Protein AF-A0A813AWL8-F1 (afdb_monomer)

Foldseek 3Di:
DDDPVVVVVVVVVVVVVVVPDDPVVVVVVVPDDDDPPDPVVVVVPDDPVRVCVVVVVVPPPPCDPVVCCVVVDDPVVVVVVVVVVVVVVVCLVVFWDDDPPDPDTDGDDDFDFPDPDDDPCCVVCCPVPPGHTDDD

Solvent-accessible surface area (backbone atoms only — not comparable to full-atom values): 8598 Å² total; per-residue (Å²): 138,80,61,72,64,61,59,51,53,55,54,50,56,56,57,52,49,67,76,74,47,56,71,69,56,52,57,52,53,74,67,54,74,88,74,80,85,69,61,64,75,63,54,73,73,50,53,72,67,60,51,45,56,69,58,66,62,66,78,71,76,79,69,43,72,68,54,48,51,64,68,73,54,50,73,69,54,54,51,53,52,49,53,50,49,50,54,51,52,56,47,45,69,76,51,32,42,69,53,76,100,46,96,48,72,40,70,57,84,83,63,57,59,75,59,91,79,80,49,71,63,32,76,77,35,51,88,84,38,64,79,63,52,54,82,132

Radius of gyration: 33.02 Å; Cα contacts (8 Å, |Δi|>4): 51; chains: 1; bounding box: 68×61×77 Å

Mean predicted aligned error: 20.24 Å

Secondary structure (DSSP, 8-state):
---HHHHHHHHHHHHHHHHHS-HHHHHHHHHSPP--S--HHHHTTS-HHHHHHHHHTTT-----HHHHHHHH--HHHHHHHHHHHHHHHHHHHHHEEE-TTSS-EEEPP-PPBS-S---HHHHH-TTTSPPPB---

pLDDT: mean 71.5, std 11.55, range [42.97, 96.44]

Sequence (136 aa):
MICPFAKAWHQILTKTGETLTSQSTLTMLSSCKDYPLFDVEAMAKMTDVELMEKYGSGDNARLGVMDVFRILLPPRMLWVIGITGYFVFRYYEAHCQRHGASFLYVPRPLHLPKSQAFSLLNAFFPGMFPVDVEDA

Organism: NCBI:txid1628268

Structure (mmCIF, N/CA/C/O backbone):
data_AF-A0A813AWL8-F1
#
_entry.id   AF-A0A813AWL8-F1
#
loop_
_atom_site.group_PDB
_atom_site.id
_atom_site.type_symbol
_atom_site.label_atom_id
_atom_site.label_alt_id
_atom_site.label_comp_id
_atom_site.label_asym_id
_atom_site.label_entity_id
_atom_site.label_seq_id
_atom_site.pdbx_PDB_ins_code
_atom_site.Cartn_x
_atom_site.Cartn_y
_atom_site.Cartn_z
_atom_site.occupancy
_atom_site.B_iso_or_equiv
_atom_site.auth_seq_id
_atom_site.auth_comp_id
_atom_site.auth_asym_id
_atom_site.auth_atom_id
_atom_site.pdbx_PDB_model_num
ATOM 1 N N . MET A 1 1 ? 23.188 -39.265 -44.718 1.00 42.97 1 MET A N 1
ATOM 2 C CA . MET A 1 1 ? 22.387 -40.327 -44.070 1.00 42.97 1 MET A CA 1
ATOM 3 C C . MET A 1 1 ? 22.354 -40.008 -42.576 1.00 42.97 1 MET A C 1
ATOM 5 O O . MET A 1 1 ? 23.300 -40.316 -41.872 1.00 42.97 1 MET A O 1
ATOM 9 N N . ILE A 1 2 ? 21.367 -39.224 -42.132 1.00 50.72 2 ILE A N 1
ATOM 10 C CA . ILE A 1 2 ? 21.297 -38.690 -40.758 1.00 50.72 2 ILE A CA 1
ATOM 11 C C . ILE A 1 2 ? 20.497 -39.688 -39.918 1.00 50.72 2 ILE A C 1
ATOM 13 O O . ILE A 1 2 ? 19.384 -40.049 -40.300 1.00 50.72 2 ILE A O 1
ATOM 17 N N . CYS A 1 3 ? 21.102 -40.174 -38.834 1.00 48.41 3 CYS A N 1
ATOM 18 C CA . CYS A 1 3 ? 20.629 -41.304 -38.040 1.00 48.41 3 CYS A CA 1
ATOM 19 C C . CYS A 1 3 ? 19.151 -41.157 -37.615 1.00 48.41 3 CYS A C 1
ATOM 21 O O . CYS A 1 3 ? 18.787 -40.125 -37.046 1.00 48.41 3 CYS A O 1
ATOM 23 N N . PRO A 1 4 ? 18.305 -42.192 -37.799 1.00 58.53 4 PRO A N 1
ATOM 24 C CA . PRO A 1 4 ? 16.899 -42.180 -37.369 1.00 58.53 4 PRO A CA 1
ATOM 25 C C . PRO A 1 4 ? 16.743 -41.957 -35.855 1.00 58.53 4 PRO A C 1
ATOM 27 O O . PRO A 1 4 ? 15.719 -41.455 -35.398 1.00 58.53 4 PRO A O 1
ATOM 30 N N . PHE A 1 5 ? 17.800 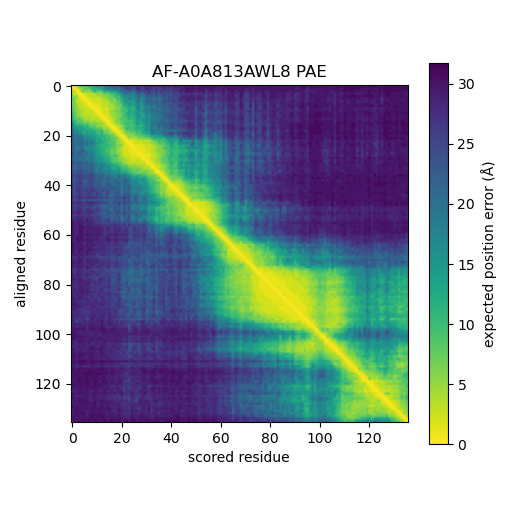-42.239 -35.090 1.00 54.34 5 PHE A N 1
ATOM 31 C CA . PHE A 1 5 ? 17.888 -41.973 -33.660 1.00 54.34 5 PHE A CA 1
ATOM 32 C C . PHE A 1 5 ? 17.794 -40.471 -33.331 1.00 54.34 5 PHE A C 1
ATOM 34 O O . PHE A 1 5 ? 17.054 -40.091 -32.432 1.00 54.34 5 PHE A O 1
ATOM 41 N N . ALA A 1 6 ? 18.440 -39.589 -34.102 1.00 60.03 6 ALA A N 1
ATOM 42 C CA . ALA A 1 6 ? 18.427 -38.146 -33.831 1.00 60.03 6 ALA A CA 1
ATOM 43 C C . ALA A 1 6 ? 17.028 -37.525 -34.002 1.00 60.03 6 ALA A C 1
ATOM 45 O O . ALA A 1 6 ? 16.628 -36.660 -33.226 1.00 60.03 6 ALA A O 1
ATOM 46 N N . LYS A 1 7 ? 16.247 -38.012 -34.977 1.00 62.78 7 LYS A N 1
ATOM 47 C CA . LYS A 1 7 ? 14.856 -37.571 -35.176 1.00 62.78 7 LYS A CA 1
ATOM 48 C C . LYS A 1 7 ? 13.927 -38.061 -34.064 1.00 62.78 7 LYS A C 1
ATOM 50 O O . LYS A 1 7 ? 13.059 -37.306 -33.632 1.00 62.78 7 LYS A O 1
ATOM 55 N N . ALA A 1 8 ? 14.129 -39.288 -33.581 1.00 66.44 8 ALA A N 1
ATOM 56 C CA . ALA A 1 8 ? 13.342 -39.846 -32.483 1.00 66.44 8 ALA A CA 1
ATOM 57 C C . ALA A 1 8 ? 13.582 -39.088 -31.165 1.00 66.44 8 ALA A C 1
ATOM 59 O O . ALA A 1 8 ? 12.628 -38.739 -30.473 1.00 66.44 8 ALA A O 1
ATOM 60 N N . TRP A 1 9 ? 14.836 -38.746 -30.857 1.00 59.59 9 TRP A N 1
ATOM 61 C CA . TRP A 1 9 ? 15.173 -37.957 -29.668 1.00 59.59 9 TRP A CA 1
ATOM 62 C C . TRP A 1 9 ? 14.635 -36.526 -29.725 1.00 59.59 9 TRP A C 1
ATOM 64 O O . TRP A 1 9 ? 14.142 -36.027 -28.716 1.00 59.59 9 TRP A O 1
ATOM 74 N N . HIS A 1 10 ? 14.638 -35.895 -30.902 1.00 62.88 10 HIS A N 1
ATOM 75 C CA . HIS A 1 10 ? 14.056 -34.563 -31.072 1.00 62.88 10 HIS A CA 1
ATOM 76 C C . HIS A 1 10 ? 12.535 -34.558 -30.839 1.00 62.88 10 HIS A C 1
ATOM 78 O O . HIS A 1 10 ? 12.021 -33.629 -30.228 1.00 62.88 10 HIS A O 1
ATOM 84 N N . GLN A 1 11 ? 11.815 -35.603 -31.269 1.00 63.47 11 GLN A N 1
ATOM 85 C CA . GLN A 1 11 ? 10.372 -35.732 -31.018 1.00 63.47 11 GLN A CA 1
ATOM 86 C C . GLN A 1 11 ? 10.036 -36.033 -29.552 1.00 63.47 11 GLN A C 1
ATOM 88 O O . GLN A 1 11 ? 9.015 -35.562 -29.047 1.00 63.47 11 GLN A O 1
ATOM 93 N N . ILE A 1 12 ? 10.875 -36.813 -28.865 1.00 66.44 12 ILE A N 1
ATOM 94 C CA . ILE A 1 12 ? 10.699 -37.117 -27.440 1.00 66.44 12 ILE A CA 1
ATOM 95 C C . ILE A 1 12 ? 10.920 -35.856 -26.599 1.00 66.44 12 ILE A C 1
ATOM 97 O O . ILE A 1 12 ? 10.081 -35.558 -25.754 1.00 66.44 12 ILE A O 1
ATOM 101 N N . LEU A 1 13 ? 11.977 -35.083 -26.877 1.00 59.34 13 LEU A N 1
ATOM 102 C CA . LEU A 1 13 ? 12.282 -33.831 -26.172 1.00 59.34 13 LEU A CA 1
ATOM 103 C C . LEU A 1 13 ? 11.201 -32.758 -26.362 1.00 59.34 13 LEU A C 1
ATOM 105 O O . LEU A 1 13 ? 10.863 -32.059 -25.410 1.00 59.34 13 LEU A O 1
ATOM 109 N N . THR A 1 14 ? 10.609 -32.650 -27.555 1.00 60.97 14 THR A N 1
ATOM 110 C CA . THR A 1 14 ? 9.499 -31.710 -27.780 1.00 60.97 14 THR A CA 1
ATOM 111 C C . THR A 1 14 ? 8.229 -32.128 -27.038 1.00 60.97 14 THR A C 1
ATOM 113 O O . THR A 1 14 ? 7.548 -31.278 -26.477 1.00 60.97 14 THR A O 1
ATOM 116 N N . LYS A 1 15 ? 7.926 -33.434 -26.970 1.00 59.75 15 LYS A N 1
ATOM 117 C CA . LYS A 1 15 ? 6.706 -33.925 -26.307 1.00 59.75 15 LYS A CA 1
ATOM 118 C C . LYS A 1 15 ? 6.777 -33.901 -24.781 1.00 59.75 15 LYS A C 1
ATOM 120 O O . LYS A 1 15 ? 5.752 -33.696 -24.140 1.00 59.75 15 LYS A O 1
ATOM 125 N N . THR A 1 16 ? 7.950 -34.102 -24.182 1.00 57.91 16 THR A N 1
ATOM 126 C CA . THR A 1 16 ? 8.107 -33.993 -22.722 1.00 57.91 16 THR A CA 1
ATOM 127 C C . THR A 1 16 ? 8.072 -32.542 -22.244 1.00 57.91 16 THR A C 1
ATOM 129 O O . THR A 1 16 ? 7.510 -32.282 -21.179 1.00 57.91 16 THR A O 1
ATOM 132 N N . GLY A 1 17 ? 8.580 -31.592 -23.041 1.00 56.03 17 GLY A N 1
ATOM 133 C CA . GLY A 1 17 ? 8.500 -30.156 -22.748 1.00 56.03 17 GLY A CA 1
ATOM 134 C C . GLY A 1 17 ? 7.060 -29.660 -22.589 1.00 56.03 17 GLY A C 1
ATOM 135 O O . GLY A 1 17 ? 6.736 -29.037 -21.582 1.00 56.03 17 GLY A O 1
ATOM 136 N N . GLU A 1 18 ? 6.168 -30.037 -23.508 1.00 55.38 18 GLU A N 1
ATOM 137 C CA . GLU A 1 18 ? 4.748 -29.649 -23.480 1.00 55.38 18 GLU A CA 1
ATOM 138 C C . GLU A 1 18 ? 3.997 -30.140 -22.228 1.00 55.38 18 GLU A C 1
ATOM 140 O O . GLU A 1 18 ? 3.056 -29.489 -21.779 1.00 55.38 18 GLU A O 1
ATOM 145 N N . THR A 1 19 ? 4.417 -31.265 -21.635 1.00 56.84 19 THR A N 1
ATOM 146 C CA . THR A 1 19 ? 3.770 -31.844 -20.441 1.00 56.84 19 THR A CA 1
ATOM 147 C C . THR A 1 19 ? 4.313 -31.333 -19.106 1.00 56.84 19 THR A C 1
ATOM 149 O O . THR A 1 19 ? 3.657 -31.509 -18.082 1.00 56.84 19 THR A O 1
ATOM 152 N N . LEU A 1 20 ? 5.499 -30.716 -19.095 1.00 58.91 20 LEU A N 1
ATOM 153 C CA . LEU A 1 20 ? 6.175 -30.268 -17.869 1.00 58.91 20 LEU A CA 1
ATOM 154 C C . LEU A 1 20 ? 6.053 -28.759 -17.631 1.00 58.91 20 LEU A C 1
ATOM 156 O O . LEU A 1 20 ? 6.201 -28.302 -16.499 1.00 58.91 20 LEU A O 1
ATOM 160 N N . THR A 1 21 ? 5.765 -27.982 -18.672 1.00 65.75 21 THR A N 1
ATOM 161 C CA . THR A 1 21 ? 5.661 -26.522 -18.589 1.00 65.75 21 THR A CA 1
ATOM 162 C C . THR A 1 21 ? 4.202 -26.081 -18.658 1.00 65.75 21 THR A C 1
ATOM 164 O O . THR A 1 21 ? 3.456 -26.522 -19.531 1.00 65.75 21 THR A O 1
ATOM 167 N N . SER A 1 22 ? 3.770 -25.198 -17.755 1.00 72.31 22 SER A N 1
ATOM 168 C CA . SER A 1 22 ? 2.416 -24.638 -17.800 1.00 72.31 22 SER A CA 1
ATOM 169 C C . SER A 1 22 ? 2.186 -23.889 -19.121 1.00 72.31 22 SER A C 1
ATOM 171 O O . SER A 1 22 ? 3.103 -23.263 -19.655 1.00 72.31 22 SER A O 1
ATOM 173 N N . GLN A 1 23 ? 0.957 -23.880 -19.648 1.00 69.00 23 GLN A N 1
ATOM 174 C CA . GLN A 1 23 ? 0.653 -23.159 -20.899 1.00 69.00 23 GLN A CA 1
ATOM 175 C C . GLN A 1 23 ? 1.066 -21.676 -20.870 1.00 69.00 23 GLN A C 1
ATOM 177 O O . GLN A 1 23 ? 1.448 -21.107 -21.895 1.00 69.00 23 GLN A O 1
ATOM 182 N N . SER A 1 24 ? 1.053 -21.060 -19.686 1.00 64.44 24 SER A N 1
ATOM 183 C CA . SER A 1 24 ? 1.582 -19.712 -19.478 1.00 64.44 24 SER A CA 1
ATOM 184 C C . SER A 1 24 ? 3.066 -19.601 -19.845 1.00 64.44 24 SER A C 1
ATOM 186 O O . SER A 1 24 ? 3.445 -18.681 -20.564 1.00 64.44 24 SER A O 1
ATOM 188 N N . THR A 1 25 ? 3.896 -20.561 -19.435 1.00 72.44 25 THR A N 1
ATOM 189 C CA . THR A 1 25 ? 5.328 -20.575 -19.767 1.00 72.44 25 THR A CA 1
ATOM 190 C C . THR A 1 25 ? 5.597 -20.852 -21.245 1.00 72.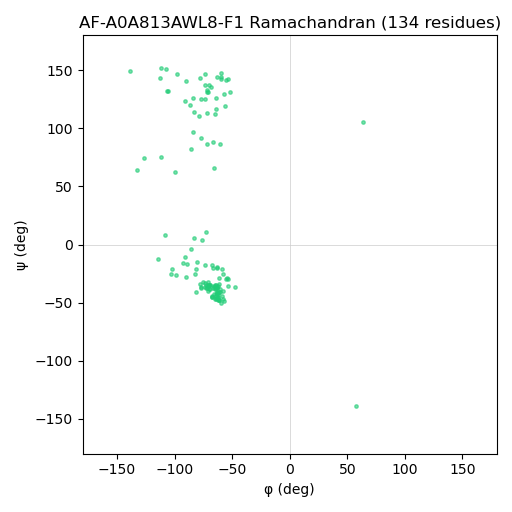44 25 THR A C 1
ATOM 192 O O . THR A 1 25 ? 6.482 -20.218 -21.809 1.00 72.44 25 THR A O 1
ATOM 195 N N . LEU A 1 26 ? 4.789 -21.687 -21.911 1.00 72.62 26 LEU A N 1
ATOM 196 C CA . LEU A 1 26 ? 4.896 -21.905 -23.363 1.00 72.62 26 LEU A CA 1
ATOM 197 C C . LEU A 1 26 ? 4.585 -20.638 -24.166 1.00 72.62 26 LEU A C 1
ATOM 199 O O . LEU A 1 26 ? 5.270 -20.347 -25.140 1.00 72.62 26 LEU A O 1
ATOM 203 N N . THR A 1 27 ? 3.600 -19.854 -23.724 1.00 76.00 27 THR A N 1
ATOM 204 C CA . THR A 1 27 ? 3.229 -18.585 -24.374 1.00 76.00 27 THR A CA 1
ATOM 205 C C . THR A 1 27 ? 4.320 -17.522 -24.199 1.00 76.00 27 THR A C 1
ATOM 207 O O . THR A 1 27 ? 4.577 -16.715 -25.095 1.00 76.00 27 THR A O 1
ATOM 210 N N . MET A 1 28 ? 4.996 -17.528 -23.045 1.00 74.81 28 MET A N 1
ATOM 211 C CA . MET A 1 28 ? 6.164 -16.675 -22.815 1.00 74.81 28 MET A CA 1
ATOM 212 C C . MET A 1 28 ? 7.339 -17.114 -23.695 1.00 74.81 28 MET A C 1
ATOM 214 O O . MET A 1 28 ? 7.924 -16.270 -24.365 1.00 74.81 28 MET A O 1
ATOM 218 N N . LEU A 1 29 ? 7.618 -18.421 -23.777 1.00 76.88 29 LEU A N 1
ATOM 219 C CA . LEU A 1 29 ? 8.683 -18.972 -24.619 1.00 76.88 29 LEU A CA 1
ATOM 220 C C . LEU A 1 29 ? 8.456 -18.723 -26.113 1.00 76.88 29 LEU A C 1
ATOM 222 O O . LEU A 1 29 ? 9.392 -18.339 -26.803 1.00 76.88 29 LEU A O 1
ATOM 226 N N . SER A 1 30 ? 7.229 -18.875 -26.617 1.00 76.31 30 SER A N 1
ATOM 227 C CA . SER A 1 30 ? 6.921 -18.602 -28.029 1.00 76.31 30 SER A CA 1
ATOM 228 C C . SER A 1 30 ? 7.062 -17.125 -28.398 1.00 76.31 30 SER A C 1
ATOM 230 O O . SER A 1 30 ? 7.159 -16.784 -29.572 1.00 76.31 30 SER A O 1
ATOM 232 N N . SER A 1 31 ? 7.029 -16.243 -27.399 1.00 78.31 31 SER A N 1
ATOM 233 C CA . SER A 1 31 ? 7.205 -14.801 -27.575 1.00 78.31 31 SER A CA 1
ATOM 234 C C . SER A 1 31 ? 8.670 -14.370 -27.445 1.00 78.31 31 SER A C 1
ATOM 236 O O . SER A 1 31 ? 9.004 -13.226 -27.765 1.00 78.31 31 SER A O 1
ATOM 238 N N . CYS A 1 32 ? 9.557 -15.259 -26.989 1.00 78.44 32 CYS A N 1
ATOM 239 C CA . CYS A 1 32 ? 10.987 -14.999 -26.925 1.00 78.44 32 CYS A CA 1
ATOM 240 C C . CYS A 1 32 ? 11.597 -15.131 -28.325 1.00 78.44 32 CYS A 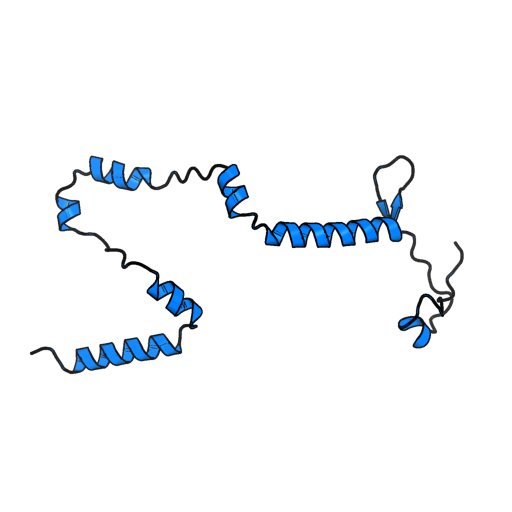C 1
ATOM 242 O O . CYS A 1 32 ? 11.454 -16.152 -28.990 1.00 78.44 32 CYS A O 1
ATOM 244 N N . LYS A 1 33 ? 12.298 -14.086 -28.776 1.00 68.75 33 LYS A N 1
ATOM 245 C CA . LYS A 1 33 ? 13.155 -14.179 -29.962 1.00 68.75 33 LYS A CA 1
ATOM 246 C C . LYS A 1 33 ? 14.403 -14.972 -29.595 1.00 68.75 33 LYS A C 1
ATOM 248 O O . LYS A 1 33 ? 14.984 -14.711 -28.541 1.00 68.75 33 LYS A O 1
ATOM 253 N N . ASP A 1 34 ? 14.822 -15.880 -30.471 1.00 65.44 34 ASP A N 1
ATOM 254 C CA . ASP A 1 34 ? 16.092 -16.582 -30.310 1.00 65.44 34 ASP A CA 1
ATOM 255 C C . ASP A 1 34 ? 17.225 -15.561 -30.198 1.00 65.44 34 ASP A C 1
ATOM 257 O O . ASP A 1 34 ? 17.435 -14.730 -31.087 1.00 65.44 34 ASP A O 1
ATOM 261 N N . TYR A 1 35 ? 17.920 -15.589 -29.063 1.00 59.41 35 TYR A N 1
ATOM 262 C CA . TYR A 1 35 ? 19.074 -14.737 -28.828 1.00 59.41 35 TYR A CA 1
ATOM 263 C C . TYR A 1 35 ? 20.281 -15.421 -29.473 1.00 59.41 35 TYR A C 1
ATOM 265 O O . TYR A 1 35 ? 20.659 -16.505 -29.018 1.00 59.41 35 TYR A O 1
ATOM 273 N N . PRO A 1 36 ? 20.894 -14.859 -30.530 1.00 63.28 36 PRO A N 1
ATOM 274 C CA . PRO A 1 36 ? 22.099 -15.452 -31.080 1.00 63.28 36 PRO A CA 1
ATOM 275 C C . PRO A 1 36 ? 23.202 -15.352 -30.021 1.00 63.28 36 PRO A C 1
ATOM 277 O O . PRO A 1 36 ? 23.658 -14.259 -29.677 1.00 63.28 36 PRO A O 1
ATOM 280 N N . LEU A 1 37 ? 23.622 -16.499 -29.480 1.00 62.94 37 LEU A N 1
ATOM 281 C CA . LEU A 1 37 ? 24.821 -16.587 -28.655 1.00 62.94 37 LEU A CA 1
ATOM 282 C C . LEU A 1 37 ? 26.035 -16.428 -29.575 1.00 62.94 37 LEU A C 1
ATOM 284 O O . LEU A 1 37 ? 26.592 -17.408 -30.048 1.00 62.94 37 LEU A O 1
ATOM 288 N N . PHE A 1 38 ? 26.409 -15.171 -29.808 1.00 57.72 38 PHE A N 1
ATOM 289 C CA . PHE A 1 38 ? 27.639 -14.725 -30.462 1.00 57.72 38 PHE A CA 1
ATOM 290 C C . PHE A 1 38 ? 27.791 -15.142 -31.933 1.00 57.72 38 PHE A C 1
ATOM 292 O O . PHE A 1 38 ? 28.165 -16.262 -32.265 1.00 57.72 38 PHE A O 1
ATOM 299 N N . ASP A 1 39 ? 27.597 -14.177 -32.831 1.00 58.72 39 ASP A N 1
ATOM 300 C CA . ASP A 1 39 ? 28.076 -14.296 -34.206 1.00 58.72 39 ASP A CA 1
ATOM 301 C C . ASP A 1 39 ? 29.591 -14.033 -34.219 1.00 58.72 39 ASP A C 1
ATOM 303 O O . ASP A 1 39 ? 30.055 -12.888 -34.251 1.00 58.72 39 ASP A O 1
ATOM 307 N N . VAL A 1 40 ? 30.364 -15.114 -34.090 1.00 64.19 40 VAL A N 1
ATOM 308 C CA . VAL A 1 40 ? 31.837 -15.102 -34.032 1.00 64.19 40 VAL A CA 1
ATOM 309 C C . VAL A 1 40 ? 32.447 -14.407 -35.251 1.00 64.19 40 VAL A C 1
ATOM 311 O O . VAL A 1 40 ? 33.502 -13.785 -35.140 1.00 64.19 40 VAL A O 1
ATOM 314 N N . GLU A 1 41 ? 31.771 -14.458 -36.400 1.00 62.53 41 GLU A N 1
ATOM 315 C CA . GLU A 1 41 ? 32.238 -13.860 -37.650 1.00 62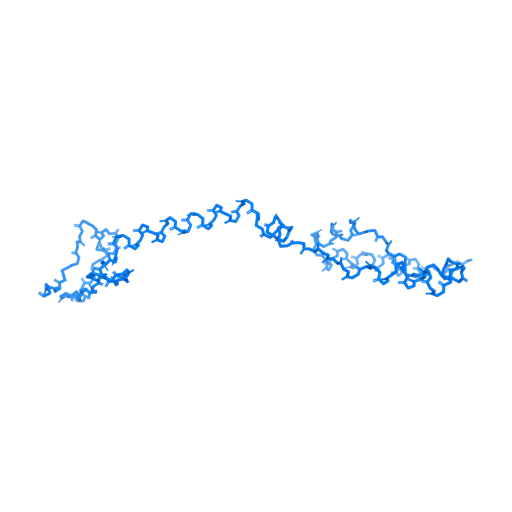.53 41 GLU A CA 1
ATOM 316 C C . GLU A 1 41 ? 32.031 -12.337 -37.676 1.00 62.53 41 GLU A C 1
ATOM 318 O O . GLU A 1 41 ? 32.858 -11.595 -38.213 1.00 62.53 41 GLU A O 1
ATOM 323 N N . ALA A 1 42 ? 30.956 -11.858 -37.045 1.00 60.31 42 ALA A N 1
ATOM 324 C CA . ALA A 1 42 ? 30.687 -10.435 -36.865 1.00 60.31 42 ALA A CA 1
ATOM 325 C C . ALA A 1 42 ? 31.540 -9.819 -35.742 1.00 60.31 42 ALA A C 1
ATOM 327 O O . ALA A 1 42 ? 32.001 -8.687 -35.883 1.00 60.31 42 ALA A O 1
ATOM 328 N N . MET A 1 43 ? 31.790 -10.560 -34.655 1.00 57.38 43 MET A N 1
ATOM 329 C CA . MET A 1 43 ? 32.652 -10.104 -33.557 1.00 57.38 43 MET A CA 1
ATOM 330 C C . MET A 1 43 ? 34.131 -10.045 -33.948 1.00 57.38 43 MET A C 1
ATOM 332 O O . MET A 1 43 ? 34.810 -9.113 -33.541 1.00 57.38 43 MET A O 1
ATOM 336 N N . ALA A 1 44 ? 34.620 -10.961 -34.791 1.00 64.62 44 ALA A N 1
ATOM 337 C CA . ALA A 1 44 ? 36.010 -10.943 -35.261 1.00 64.62 44 ALA A CA 1
ATOM 338 C C . ALA A 1 44 ? 36.348 -9.749 -36.178 1.00 64.62 44 ALA A C 1
ATOM 340 O O . ALA A 1 44 ? 37.521 -9.448 -36.389 1.00 64.62 44 ALA A O 1
ATOM 341 N N . LYS A 1 45 ? 35.335 -9.081 -36.747 1.00 69.69 45 LYS A N 1
ATOM 342 C CA . LYS A 1 45 ? 35.505 -7.899 -37.610 1.00 69.69 45 LYS A CA 1
ATOM 343 C C . LYS A 1 45 ? 35.418 -6.573 -36.856 1.00 69.69 45 LYS A C 1
ATOM 345 O O . LYS A 1 45 ? 35.808 -5.553 -37.419 1.00 69.69 45 LYS A O 1
ATOM 350 N N . MET A 1 46 ? 34.899 -6.571 -35.630 1.00 65.12 46 MET A N 1
ATOM 351 C CA . MET A 1 46 ? 34.782 -5.364 -34.812 1.00 65.12 46 MET A CA 1
ATOM 352 C C . MET A 1 46 ? 36.044 -5.189 -33.973 1.00 65.12 46 MET A C 1
ATOM 354 O O . MET A 1 46 ? 36.613 -6.156 -33.474 1.00 65.12 46 MET A O 1
ATOM 358 N N . THR A 1 47 ? 36.496 -3.949 -33.826 1.00 73.56 47 THR A N 1
ATOM 359 C CA . THR A 1 47 ? 37.625 -3.648 -32.937 1.00 73.56 47 THR A CA 1
ATOM 360 C C . THR A 1 47 ? 37.178 -3.734 -31.476 1.00 73.56 47 THR A C 1
ATOM 362 O O . THR A 1 47 ? 36.039 -3.392 -31.159 1.00 73.56 47 THR A O 1
ATOM 365 N N . ASP A 1 48 ? 38.064 -4.153 -30.567 1.00 68.62 48 ASP A N 1
ATOM 366 C CA . ASP A 1 48 ? 37.743 -4.303 -29.133 1.00 68.62 48 ASP A CA 1
ATOM 367 C C . ASP A 1 48 ? 37.168 -3.018 -28.504 1.00 68.62 48 ASP A C 1
ATOM 369 O O . ASP A 1 48 ? 36.349 -3.074 -27.586 1.00 68.62 48 ASP A O 1
ATOM 373 N N . VAL A 1 49 ? 37.549 -1.853 -29.042 1.00 74.94 49 VAL A N 1
ATOM 374 C CA . VAL A 1 49 ? 37.029 -0.535 -28.644 1.00 74.94 49 VAL A CA 1
ATOM 375 C C . VAL A 1 49 ? 35.555 -0.374 -29.034 1.00 74.94 49 VAL A C 1
ATOM 377 O O . VAL A 1 49 ? 34.742 0.055 -28.220 1.00 74.94 49 VAL A O 1
ATOM 380 N N . GLU A 1 50 ? 35.190 -0.774 -30.250 1.00 69.50 50 GLU A N 1
ATOM 381 C CA . GLU A 1 50 ? 33.819 -0.716 -30.773 1.00 69.50 50 GLU A CA 1
ATOM 382 C C . GLU A 1 50 ? 32.910 -1.752 -30.088 1.00 69.50 50 GLU A C 1
ATOM 384 O O . GLU A 1 50 ? 31.728 -1.505 -29.835 1.00 69.50 50 GLU A O 1
ATOM 389 N N . LEU A 1 51 ? 33.480 -2.898 -29.700 1.00 69.00 51 LEU A N 1
ATOM 390 C CA . LEU A 1 51 ? 32.812 -3.903 -28.877 1.00 69.00 51 LEU A CA 1
ATOM 391 C C . LEU A 1 51 ? 32.505 -3.354 -27.474 1.00 69.00 51 LEU A C 1
ATOM 393 O O . LEU A 1 51 ? 31.378 -3.481 -26.987 1.00 69.00 51 LEU A O 1
ATOM 397 N N . MET A 1 52 ? 33.486 -2.704 -26.839 1.00 66.69 52 MET A N 1
ATOM 398 C CA . MET A 1 52 ? 33.300 -2.047 -25.546 1.00 66.69 52 MET A CA 1
ATOM 399 C C . MET A 1 52 ? 32.281 -0.909 -25.609 1.00 66.69 52 MET A C 1
ATOM 401 O O . MET A 1 52 ? 31.518 -0.747 -24.666 1.00 66.69 52 MET A O 1
ATOM 405 N N . GLU A 1 53 ? 32.198 -0.150 -26.698 1.00 70.38 53 GLU A N 1
ATOM 406 C CA . GLU A 1 53 ? 31.205 0.922 -26.836 1.00 70.38 53 GLU A CA 1
ATOM 407 C C . GLU A 1 53 ? 29.780 0.368 -27.015 1.00 70.38 53 GLU A C 1
ATOM 409 O O . GLU A 1 53 ? 28.828 0.852 -26.392 1.00 70.38 53 GLU A O 1
ATOM 414 N N . LYS A 1 54 ? 29.633 -0.710 -27.795 1.00 67.38 54 LYS A N 1
ATOM 415 C CA . LYS A 1 54 ? 28.342 -1.347 -28.088 1.00 67.38 54 LYS A CA 1
ATOM 416 C C . LYS A 1 54 ? 27.744 -2.088 -26.889 1.00 67.38 54 LYS A C 1
ATOM 418 O O . LYS A 1 54 ? 26.526 -2.071 -26.722 1.00 67.38 54 LYS A O 1
ATOM 423 N N . TYR A 1 55 ? 28.577 -2.720 -26.060 1.00 63.72 55 TYR A N 1
ATOM 424 C CA . TYR A 1 55 ? 28.130 -3.474 -24.878 1.00 63.72 55 TYR A CA 1
ATOM 425 C C . TYR A 1 55 ? 28.347 -2.733 -23.551 1.00 63.72 55 TYR A C 1
ATOM 427 O O . TYR A 1 55 ? 27.595 -2.954 -22.607 1.00 63.72 55 TYR A O 1
ATOM 435 N N . GLY A 1 56 ? 29.301 -1.806 -23.470 1.00 60.41 56 GLY A N 1
ATOM 436 C CA . GLY A 1 56 ? 29.536 -0.967 -22.287 1.00 60.41 56 GLY A CA 1
ATOM 437 C C . GLY A 1 56 ? 28.482 0.124 -22.089 1.00 60.41 56 GLY A C 1
ATOM 438 O O . GLY A 1 56 ? 28.309 0.624 -20.981 1.00 60.41 56 GLY A O 1
ATOM 439 N N . SER A 1 57 ? 27.714 0.447 -23.134 1.00 55.19 57 SER A N 1
ATOM 440 C CA . SER A 1 57 ? 26.591 1.391 -23.055 1.00 55.19 57 SER A CA 1
ATOM 441 C C . SER A 1 57 ? 25.271 0.746 -22.601 1.00 55.19 57 SER A C 1
ATOM 443 O O . SER A 1 57 ? 24.279 1.453 -22.425 1.00 55.19 57 SER A O 1
ATOM 445 N N . GLY A 1 58 ? 25.242 -0.580 -22.409 1.00 53.12 58 GLY A N 1
ATOM 446 C CA . GLY A 1 58 ? 24.026 -1.355 -22.132 1.00 53.12 58 GLY A CA 1
ATOM 447 C C . GLY A 1 58 ? 23.529 -1.334 -20.683 1.00 53.12 58 GLY A C 1
ATOM 448 O O . GLY A 1 58 ? 22.374 -1.675 -20.453 1.00 53.12 58 GLY A O 1
ATOM 449 N N . ASP A 1 59 ? 24.350 -0.893 -19.725 1.00 50.72 59 ASP A N 1
ATOM 450 C CA . ASP A 1 59 ? 24.039 -1.008 -18.287 1.00 50.72 59 ASP A CA 1
ATOM 451 C C . ASP A 1 59 ? 23.682 0.314 -17.596 1.00 50.72 59 ASP A C 1
ATOM 453 O O . ASP A 1 59 ? 23.467 0.370 -16.387 1.00 50.72 59 ASP A O 1
ATOM 457 N N . ASN A 1 60 ? 23.519 1.389 -18.364 1.00 52.28 60 ASN A N 1
ATOM 458 C CA . ASN A 1 60 ? 22.919 2.619 -17.859 1.00 52.28 60 ASN A CA 1
ATOM 459 C C . ASN A 1 60 ? 21.458 2.684 -18.288 1.00 52.28 60 ASN A C 1
ATOM 461 O O . ASN A 1 60 ? 21.043 3.605 -18.997 1.00 52.28 60 ASN A O 1
ATOM 465 N N . ALA A 1 61 ? 20.659 1.721 -17.823 1.00 54.56 61 ALA A N 1
ATOM 466 C CA . ALA A 1 61 ? 19.224 1.917 -17.716 1.00 54.56 61 ALA A CA 1
ATOM 467 C C . ALA A 1 61 ? 19.008 3.093 -16.756 1.00 54.56 61 ALA A C 1
ATOM 469 O O . ALA A 1 61 ? 18.853 2.932 -15.547 1.00 54.56 61 ALA A O 1
ATOM 470 N N . ARG A 1 62 ? 19.039 4.313 -17.303 1.00 56.44 62 ARG A N 1
ATOM 471 C CA . ARG A 1 62 ? 18.546 5.535 -16.677 1.00 56.44 62 ARG A CA 1
ATOM 472 C C . ARG A 1 62 ? 17.033 5.394 -16.545 1.00 56.44 62 ARG A C 1
ATOM 474 O O . ARG A 1 62 ? 16.273 6.101 -17.197 1.00 56.44 62 ARG A O 1
ATOM 481 N N . LEU A 1 63 ? 16.599 4.450 -15.717 1.00 57.12 63 LEU A N 1
ATOM 482 C CA . LEU A 1 63 ? 15.248 4.375 -15.208 1.00 57.12 63 LEU A CA 1
ATOM 483 C C . LEU A 1 63 ? 15.095 5.602 -14.322 1.00 57.12 63 LEU A C 1
ATOM 485 O O . LEU A 1 63 ? 15.424 5.599 -13.136 1.00 57.12 63 LEU A O 1
ATOM 489 N N . GLY A 1 64 ? 14.685 6.707 -14.941 1.00 65.62 64 GLY A N 1
ATOM 490 C CA . GLY A 1 64 ? 14.307 7.896 -14.209 1.00 65.62 64 GLY A CA 1
ATOM 491 C C . GLY A 1 64 ? 13.253 7.501 -13.183 1.00 65.62 64 GLY A C 1
ATOM 492 O O . GLY A 1 64 ? 12.384 6.677 -13.463 1.00 65.62 64 GLY A O 1
ATOM 493 N N . VAL A 1 65 ? 13.305 8.096 -11.995 1.00 68.81 65 VAL A N 1
ATOM 494 C CA . VAL A 1 65 ? 12.312 7.864 -10.932 1.00 68.81 65 VAL A CA 1
ATOM 495 C C . VAL A 1 65 ? 10.877 7.961 -11.466 1.00 68.81 65 VAL A C 1
ATOM 497 O O . VAL A 1 65 ? 10.030 7.157 -11.099 1.00 68.81 65 VAL A O 1
ATOM 500 N N . MET A 1 66 ? 10.617 8.869 -12.414 1.00 65.44 66 MET A N 1
ATOM 501 C CA . MET A 1 66 ? 9.325 8.985 -13.105 1.00 65.44 66 MET A CA 1
ATOM 502 C C . MET A 1 66 ? 8.933 7.756 -13.940 1.00 65.44 66 MET A C 1
ATOM 504 O O . MET A 1 66 ? 7.754 7.412 -13.975 1.00 65.44 66 MET A O 1
ATOM 508 N N . ASP A 1 67 ? 9.886 7.090 -14.590 1.00 68.75 67 ASP A N 1
ATOM 509 C CA . ASP A 1 67 ? 9.636 5.879 -15.380 1.00 68.75 67 ASP A CA 1
ATOM 510 C C . ASP A 1 67 ? 9.368 4.683 -14.463 1.00 68.75 67 ASP A C 1
ATOM 512 O O . ASP A 1 67 ? 8.454 3.895 -14.705 1.00 68.75 67 ASP A O 1
ATOM 516 N N . VAL A 1 68 ? 10.073 4.625 -13.327 1.00 71.62 68 VAL A N 1
ATOM 517 C CA . VAL A 1 68 ? 9.790 3.662 -12.257 1.00 71.62 68 VAL A CA 1
ATOM 518 C C . VAL A 1 68 ? 8.384 3.877 -11.707 1.00 71.62 68 VAL A C 1
ATOM 520 O O . VAL A 1 68 ? 7.630 2.919 -11.635 1.00 71.62 68 VAL A O 1
ATOM 523 N N . PHE A 1 69 ? 7.963 5.104 -11.390 1.00 70.25 69 PHE A N 1
ATOM 524 C CA . PHE A 1 69 ? 6.597 5.353 -10.909 1.00 70.25 69 PHE A CA 1
ATOM 525 C C . PHE A 1 69 ? 5.521 5.033 -11.954 1.00 70.25 69 PHE A C 1
ATOM 527 O O . PHE A 1 69 ? 4.451 4.542 -11.597 1.00 70.25 69 PHE A O 1
ATOM 534 N N . ARG A 1 70 ? 5.791 5.264 -13.242 1.00 71.50 70 ARG A N 1
ATOM 535 C CA . ARG A 1 70 ? 4.843 4.973 -14.325 1.00 71.50 70 ARG A CA 1
ATOM 536 C C . ARG A 1 70 ? 4.701 3.473 -14.601 1.00 71.50 70 ARG A C 1
ATOM 538 O O . ARG A 1 70 ? 3.604 3.024 -14.922 1.00 71.50 70 ARG A O 1
ATOM 545 N N . ILE A 1 71 ? 5.786 2.712 -14.464 1.00 72.00 71 ILE A N 1
ATOM 546 C CA . ILE A 1 71 ? 5.805 1.252 -14.639 1.00 72.00 71 ILE A CA 1
ATOM 547 C C . ILE A 1 71 ? 5.316 0.532 -13.375 1.00 72.00 71 ILE A C 1
ATOM 549 O O . ILE A 1 71 ? 4.566 -0.439 -13.468 1.00 72.00 71 ILE A O 1
ATOM 553 N N . LEU A 1 72 ? 5.715 1.006 -12.193 1.00 73.56 72 LEU A N 1
ATOM 554 C CA . LEU A 1 72 ? 5.470 0.344 -10.910 1.00 73.56 72 LEU A CA 1
ATOM 555 C C . LEU A 1 72 ? 4.068 0.600 -10.355 1.00 73.56 72 LEU A C 1
ATOM 557 O O . LEU A 1 72 ? 3.595 -0.191 -9.541 1.00 73.56 72 LEU A O 1
ATOM 561 N N . LEU A 1 73 ? 3.381 1.663 -10.790 1.00 79.12 73 LEU A N 1
ATOM 562 C CA . LEU A 1 73 ? 2.063 2.022 -10.267 1.00 79.12 73 LEU A CA 1
ATOM 563 C C . LEU A 1 73 ? 0.935 1.838 -11.305 1.00 79.12 73 LEU A C 1
ATOM 565 O O . LEU A 1 73 ? 0.398 2.814 -11.837 1.00 79.12 73 LEU A O 1
ATOM 569 N N . PRO A 1 74 ? 0.513 0.588 -11.593 1.00 83.75 74 PRO A N 1
ATOM 570 C CA . PRO A 1 74 ? -0.672 0.333 -12.395 1.00 83.75 74 PRO A CA 1
ATOM 571 C C . PRO A 1 74 ? -1.905 1.040 -11.812 1.00 83.75 74 PRO A C 1
ATOM 573 O O . PRO A 1 74 ? -2.127 0.990 -10.598 1.00 83.7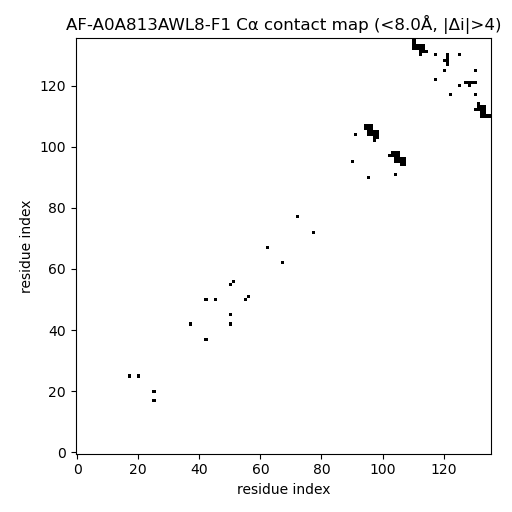5 74 PRO A O 1
ATOM 576 N N . PRO A 1 75 ? -2.797 1.594 -12.653 1.00 81.31 75 PRO A N 1
ATOM 577 C CA . PRO A 1 75 ? -4.004 2.283 -12.189 1.00 81.31 75 PRO A CA 1
ATOM 578 C C . PRO A 1 75 ? -4.915 1.386 -11.336 1.00 81.31 75 PRO A C 1
ATOM 580 O O . PRO A 1 75 ? -5.634 1.870 -10.469 1.00 81.31 75 PRO A O 1
ATOM 583 N N . ARG A 1 76 ? -4.851 0.061 -11.523 1.00 86.12 76 ARG A N 1
ATOM 584 C CA . ARG A 1 76 ? -5.576 -0.917 -10.695 1.00 86.12 76 ARG A CA 1
ATOM 585 C C . ARG A 1 76 ? -5.096 -0.932 -9.241 1.00 86.12 76 ARG A C 1
ATOM 587 O O . ARG A 1 76 ? -5.907 -1.122 -8.343 1.00 86.12 76 ARG A O 1
ATOM 594 N N . MET A 1 77 ? -3.804 -0.711 -9.001 1.00 86.62 77 MET A N 1
ATOM 595 C CA . MET A 1 77 ? -3.243 -0.717 -7.650 1.00 86.62 77 MET A CA 1
ATOM 596 C C . MET A 1 77 ? -3.680 0.517 -6.856 1.00 86.62 77 MET A C 1
ATOM 598 O O . MET A 1 77 ? -4.019 0.400 -5.682 1.00 86.62 77 MET A O 1
ATOM 602 N N . LEU A 1 78 ? -3.771 1.674 -7.520 1.00 87.88 78 LEU A N 1
ATOM 603 C CA . LEU A 1 78 ? -4.315 2.900 -6.929 1.00 87.88 78 LEU A CA 1
ATOM 604 C C . LEU A 1 78 ? -5.750 2.718 -6.434 1.00 87.88 78 LEU A C 1
ATOM 606 O O . LEU A 1 78 ? -6.078 3.186 -5.348 1.00 87.88 78 LEU A O 1
ATOM 610 N N . TRP A 1 79 ? -6.585 2.000 -7.187 1.00 93.00 79 TRP A N 1
ATOM 611 C CA . TRP A 1 79 ? -7.946 1.683 -6.754 1.00 93.00 79 TRP A CA 1
ATOM 612 C C . TRP A 1 79 ? -7.968 0.841 -5.483 1.00 93.00 79 TRP A C 1
ATOM 614 O O . TRP A 1 79 ? -8.703 1.163 -4.556 1.00 93.00 79 TRP A O 1
ATOM 624 N N . VAL A 1 80 ? -7.140 -0.202 -5.403 1.00 93.19 80 VAL A N 1
ATOM 625 C CA . VAL A 1 80 ? -7.067 -1.056 -4.208 1.00 93.19 80 VAL A CA 1
ATOM 626 C C . VAL A 1 80 ? -6.566 -0.265 -3.001 1.00 93.19 80 VAL A C 1
ATOM 628 O O . VAL A 1 80 ? -7.158 -0.354 -1.927 1.00 93.19 80 VAL A O 1
ATOM 631 N N . ILE A 1 81 ? -5.523 0.549 -3.178 1.00 93.69 81 ILE A N 1
ATOM 632 C CA . ILE A 1 81 ? -4.987 1.416 -2.120 1.00 93.69 81 ILE A CA 1
ATOM 633 C C . ILE A 1 81 ? -6.044 2.431 -1.678 1.00 93.69 81 ILE A C 1
ATOM 635 O O . ILE A 1 81 ? -6.238 2.619 -0.482 1.00 93.69 81 ILE A O 1
ATOM 639 N N . GLY A 1 82 ? -6.770 3.038 -2.618 1.00 95.31 82 GLY A N 1
ATOM 640 C CA . GLY A 1 82 ? -7.837 3.993 -2.328 1.00 95.31 82 GLY A CA 1
ATOM 641 C C . GLY A 1 82 ? -9.004 3.360 -1.572 1.00 95.31 82 GLY A C 1
ATOM 642 O O . GLY A 1 82 ? -9.437 3.897 -0.557 1.00 95.31 82 GLY A O 1
ATOM 643 N N . ILE A 1 83 ? -9.472 2.189 -2.010 1.00 96.25 83 ILE A N 1
ATOM 644 C CA . ILE A 1 83 ? -10.543 1.441 -1.337 1.00 96.25 83 ILE A CA 1
ATOM 645 C C . ILE A 1 83 ? -10.101 1.046 0.075 1.00 96.25 83 ILE A C 1
ATOM 647 O O . ILE A 1 83 ? -10.822 1.287 1.041 1.00 96.25 83 ILE A O 1
ATOM 651 N N . THR A 1 84 ? -8.897 0.493 0.210 1.00 95.94 84 THR A N 1
ATOM 652 C CA . THR A 1 84 ? -8.349 0.088 1.512 1.00 95.94 84 THR A CA 1
ATOM 653 C C . THR A 1 84 ? -8.192 1.298 2.429 1.00 95.94 84 THR A C 1
ATOM 655 O O . THR A 1 84 ? -8.631 1.263 3.574 1.00 95.94 84 THR A O 1
ATOM 658 N N . GLY A 1 85 ? -7.647 2.401 1.912 1.00 95.50 85 GLY A N 1
ATOM 659 C CA . GLY A 1 85 ? -7.505 3.660 2.636 1.00 95.50 85 GLY A CA 1
ATOM 660 C C . GLY A 1 85 ? -8.846 4.236 3.087 1.00 95.50 85 GLY A C 1
ATOM 661 O O . GLY A 1 85 ? -8.957 4.678 4.226 1.00 95.50 85 GLY A O 1
ATOM 662 N N . TYR A 1 86 ? -9.884 4.165 2.250 1.00 96.44 86 TYR A N 1
ATOM 663 C CA . TYR A 1 86 ? -11.240 4.584 2.610 1.00 96.44 86 TYR A CA 1
ATOM 664 C C . TYR A 1 86 ? -11.806 3.761 3.774 1.00 96.44 86 TYR A C 1
ATOM 666 O O . TYR A 1 86 ? -12.306 4.332 4.745 1.00 96.44 86 TYR A O 1
ATOM 674 N N . PHE A 1 87 ? -11.694 2.431 3.719 1.00 95.38 87 PHE A N 1
ATOM 675 C CA . PHE A 1 87 ? -12.159 1.565 4.807 1.00 95.38 87 PHE A CA 1
ATOM 676 C C . PHE A 1 87 ? -11.389 1.801 6.102 1.00 95.38 87 PHE A C 1
ATOM 678 O O . PHE A 1 87 ? -12.003 1.902 7.163 1.00 95.38 87 PHE A O 1
ATOM 685 N N . VAL A 1 88 ? -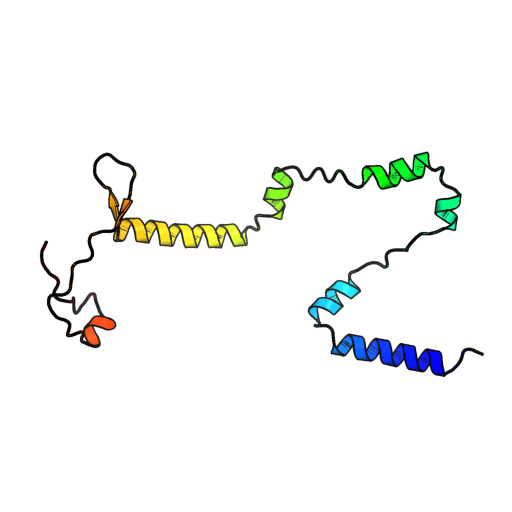10.065 1.944 6.018 1.00 92.69 88 VAL A N 1
ATOM 686 C CA . VAL A 1 88 ? -9.221 2.273 7.168 1.00 92.69 88 VAL A CA 1
ATOM 687 C C . VAL A 1 88 ? -9.649 3.615 7.755 1.00 92.69 88 VAL A C 1
ATOM 689 O O . VAL A 1 88 ? -9.939 3.695 8.942 1.00 92.69 88 VAL A O 1
ATOM 692 N N . PHE A 1 89 ? -9.782 4.658 6.939 1.00 89.62 89 PHE A N 1
ATOM 693 C CA . PHE A 1 89 ? -10.197 5.975 7.413 1.00 89.62 89 PHE A CA 1
ATOM 694 C C . PHE A 1 89 ? -11.550 5.929 8.140 1.00 89.62 89 PHE A C 1
ATOM 696 O O . PHE A 1 89 ? -11.663 6.392 9.275 1.00 89.62 89 PHE A O 1
ATOM 703 N N . ARG A 1 90 ? -12.553 5.278 7.539 1.00 92.06 90 ARG A N 1
ATOM 704 C CA . ARG A 1 90 ? -13.878 5.080 8.149 1.00 92.06 90 ARG A CA 1
ATOM 705 C C . ARG A 1 90 ? -13.812 4.285 9.451 1.00 92.06 90 ARG A C 1
ATOM 707 O O . ARG A 1 90 ? -14.540 4.592 10.392 1.00 92.06 90 ARG A O 1
ATOM 714 N N . TYR A 1 91 ? -12.942 3.281 9.520 1.00 87.56 91 TYR A N 1
ATOM 715 C CA . TYR A 1 91 ? -12.721 2.505 10.734 1.00 87.56 91 TYR A CA 1
ATOM 716 C C . TYR A 1 91 ? -12.151 3.372 11.862 1.00 87.56 91 TYR A C 1
ATOM 718 O O . TYR A 1 91 ? -12.675 3.332 12.976 1.00 87.56 91 TYR A O 1
ATOM 726 N N . TYR A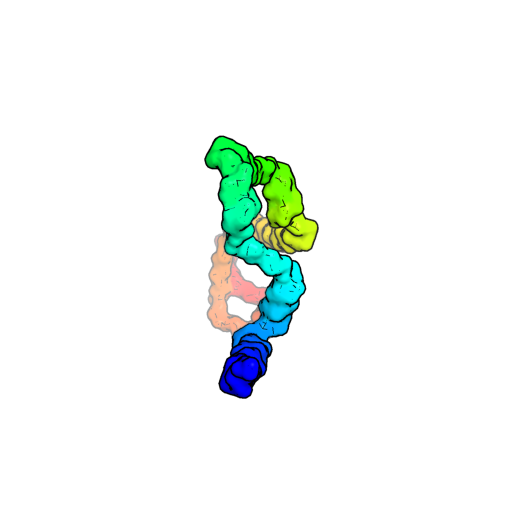 1 92 ? -11.136 4.189 11.566 1.00 85.38 92 TYR A N 1
ATOM 727 C CA . TYR A 1 92 ? -10.520 5.092 12.539 1.00 85.38 92 TYR A CA 1
ATOM 728 C C . TYR A 1 92 ? -11.507 6.148 13.053 1.00 85.38 92 TYR A C 1
ATOM 730 O O . TYR A 1 92 ? -11.536 6.393 14.256 1.00 85.38 92 TYR A O 1
ATOM 738 N N . GLU A 1 93 ? -12.355 6.727 12.199 1.00 84.12 93 GLU A N 1
ATOM 739 C CA . GLU A 1 93 ? -13.407 7.650 12.657 1.00 84.12 93 GLU A CA 1
ATOM 740 C C . GLU A 1 93 ? -14.413 6.976 13.603 1.00 84.12 93 GLU A C 1
ATOM 742 O O . GLU A 1 93 ? -14.834 7.566 14.599 1.00 84.12 93 GLU A O 1
ATOM 747 N N . ALA A 1 94 ? -14.801 5.733 13.310 1.00 83.75 94 ALA A N 1
ATOM 748 C CA . ALA A 1 94 ? -15.803 5.020 14.094 1.00 83.75 94 ALA A CA 1
ATOM 749 C C . ALA A 1 94 ? -15.262 4.478 15.431 1.00 83.75 94 ALA A C 1
ATOM 751 O O . ALA A 1 94 ? -15.981 4.509 16.431 1.00 83.75 94 ALA A O 1
ATOM 752 N N . HIS A 1 95 ? -14.013 4.001 15.470 1.00 80.25 95 HIS A N 1
ATOM 753 C CA . HIS A 1 95 ? -13.478 3.214 16.594 1.00 80.25 95 HIS A CA 1
ATOM 754 C C . HIS A 1 95 ? -12.352 3.894 17.378 1.00 80.25 95 HIS A C 1
ATOM 756 O O . HIS A 1 95 ? -12.033 3.448 18.482 1.00 80.25 95 HIS A O 1
ATOM 762 N N . CYS A 1 96 ? -11.766 4.977 16.868 1.00 81.69 96 CYS A N 1
ATOM 763 C CA . CYS A 1 96 ? -10.733 5.722 17.581 1.00 81.69 96 CYS A CA 1
ATOM 764 C C . CYS A 1 96 ? -11.276 7.060 18.093 1.00 81.69 96 CYS A C 1
ATOM 766 O O . CYS A 1 96 ? -12.189 7.658 17.524 1.00 81.69 96 CYS A O 1
ATOM 768 N N . GLN A 1 97 ? -10.709 7.538 19.195 1.00 80.88 97 GLN A N 1
ATOM 769 C CA . GLN A 1 97 ? -10.897 8.899 19.687 1.00 80.88 97 GLN A CA 1
ATOM 770 C C . GLN A 1 97 ? -9.571 9.650 19.558 1.00 80.88 97 GLN A C 1
ATOM 772 O O . GLN A 1 97 ? -8.490 9.080 19.730 1.00 80.88 97 GLN A O 1
ATOM 777 N N . ARG A 1 98 ? -9.638 10.939 19.217 1.00 77.38 98 ARG A N 1
ATOM 778 C CA . ARG A 1 98 ? -8.454 11.803 19.242 1.00 77.38 98 ARG A CA 1
ATOM 779 C C . ARG A 1 98 ? -8.102 12.110 20.688 1.00 77.38 98 ARG A C 1
ATOM 781 O O . ARG A 1 98 ? -8.945 12.590 21.443 1.00 77.38 98 ARG A O 1
ATOM 788 N N . HIS A 1 99 ? -6.861 11.828 21.064 1.00 73.12 99 HIS A N 1
ATOM 789 C CA . HIS A 1 99 ? -6.394 12.073 22.419 1.00 73.12 99 HIS A CA 1
ATOM 790 C C . HIS A 1 99 ? -5.937 13.532 22.567 1.00 73.12 99 HIS A C 1
ATOM 792 O O . HIS A 1 99 ? -4.812 13.886 22.212 1.00 73.12 99 HIS A O 1
ATOM 798 N N . GLY A 1 100 ? -6.824 14.385 23.088 1.00 74.19 100 GLY A N 1
ATOM 799 C CA . GLY A 1 100 ? -6.516 15.774 23.445 1.00 74.19 100 GLY A CA 1
ATOM 800 C C . GLY A 1 100 ? -5.985 16.626 22.282 1.00 74.19 100 GLY A C 1
ATOM 801 O O . GLY A 1 100 ? -6.475 16.541 21.159 1.00 74.19 100 GLY A O 1
ATOM 802 N N . ALA A 1 101 ? -4.978 17.461 22.566 1.00 68.62 101 ALA A N 1
ATOM 803 C CA . ALA A 1 101 ? -4.339 18.377 21.610 1.00 68.62 101 ALA A CA 1
ATOM 804 C C . ALA A 1 101 ? -3.363 17.695 20.624 1.00 68.62 101 ALA A C 1
ATOM 806 O O . ALA A 1 101 ? -2.710 18.372 19.829 1.00 68.62 101 ALA A O 1
ATOM 807 N N . SER A 1 102 ? -3.241 16.367 20.670 1.00 65.94 102 SER A N 1
ATOM 808 C CA . SER A 1 102 ? -2.301 15.601 19.852 1.00 65.94 102 SER A CA 1
ATOM 809 C C . SER A 1 102 ? -2.985 15.026 18.608 1.00 65.94 102 SER A C 1
ATOM 811 O O . SER A 1 102 ? -4.132 14.591 18.652 1.00 65.94 102 SER A O 1
ATOM 813 N N . PHE A 1 103 ? -2.252 14.917 17.495 1.00 67.31 103 PHE A N 1
ATOM 814 C CA . PHE A 1 103 ? -2.719 14.250 16.265 1.00 67.31 103 PHE A CA 1
ATOM 815 C C . PHE A 1 103 ? -2.787 12.710 16.372 1.00 67.31 103 PHE A C 1
ATOM 817 O O . PHE A 1 103 ? -2.955 12.024 15.364 1.00 67.31 103 PHE A O 1
ATOM 824 N N . LEU A 1 104 ? -2.647 12.152 17.578 1.00 75.00 104 LEU A N 1
ATOM 825 C CA . LEU A 1 104 ? -2.675 10.714 17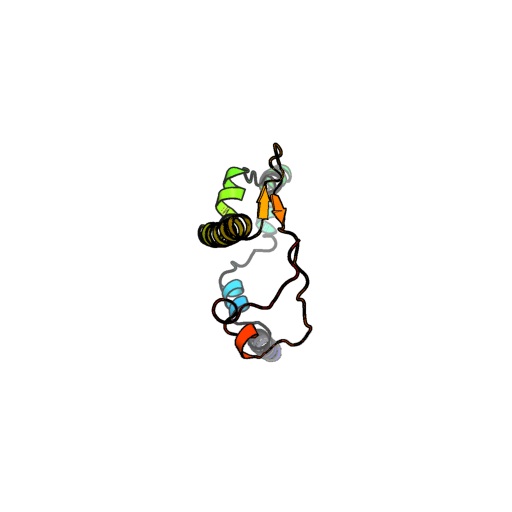.823 1.00 75.00 104 LEU A CA 1
ATOM 826 C C . LEU A 1 104 ? -4.116 10.207 17.969 1.00 75.00 104 LEU A C 1
ATOM 828 O O . LEU A 1 104 ? -4.886 10.686 18.806 1.00 75.00 104 LEU A O 1
ATOM 832 N N . TYR A 1 105 ? -4.454 9.199 17.166 1.00 75.94 105 TYR A N 1
ATOM 833 C CA . TYR A 1 105 ? -5.678 8.417 17.318 1.00 75.94 105 TYR A CA 1
ATOM 834 C C . TYR A 1 105 ? -5.418 7.271 18.291 1.00 75.94 105 TYR A C 1
ATOM 836 O O . TYR A 1 105 ? -4.562 6.426 18.033 1.00 75.94 105 TYR A O 1
ATOM 844 N N . VAL A 1 106 ? -6.163 7.242 19.392 1.00 78.44 106 VAL A N 1
ATOM 845 C CA . VAL A 1 106 ? -6.123 6.151 20.371 1.00 78.44 106 VAL A CA 1
ATOM 846 C C . VAL A 1 106 ? -7.415 5.340 20.215 1.00 78.44 106 VAL A C 1
ATOM 848 O O . VAL A 1 106 ? -8.491 5.940 20.101 1.00 78.44 106 VAL A O 1
ATOM 851 N N . PRO A 1 107 ? -7.350 3.997 20.146 1.00 78.62 107 PRO A N 1
ATOM 852 C CA . PRO A 1 107 ? -8.551 3.168 20.104 1.00 78.62 107 PRO A CA 1
ATOM 853 C C . PRO A 1 107 ? -9.393 3.395 21.364 1.00 78.62 107 PRO A C 1
ATOM 855 O O . PRO A 1 107 ? -8.850 3.611 22.449 1.00 78.62 107 PRO A O 1
ATOM 858 N N . ARG A 1 108 ? -10.723 3.364 21.226 1.00 75.06 108 ARG A N 1
ATOM 859 C CA . ARG A 1 108 ? -11.618 3.454 22.389 1.00 75.06 108 ARG A CA 1
ATOM 860 C C . ARG A 1 108 ? -11.336 2.297 23.357 1.00 75.06 108 ARG A C 1
ATOM 862 O O . ARG A 1 108 ? -11.057 1.191 22.887 1.00 75.06 108 ARG A O 1
ATOM 869 N N . PRO A 1 109 ? -11.401 2.529 24.680 1.00 71.38 109 PRO A N 1
ATOM 870 C CA . PRO A 1 109 ? -11.236 1.457 25.652 1.00 71.38 109 PRO A CA 1
ATOM 871 C C . PRO A 1 109 ? -12.273 0.359 25.388 1.00 71.38 109 PRO A C 1
ATOM 873 O O . PRO A 1 109 ? -13.458 0.635 25.203 1.00 71.38 109 PRO A O 1
ATOM 876 N N . LEU A 1 110 ? -11.805 -0.888 25.313 1.00 69.62 110 LEU A N 1
ATOM 877 C CA . LEU A 1 110 ? -12.669 -2.057 25.179 1.00 69.62 110 LEU A CA 1
ATOM 878 C C . LEU A 1 110 ? -13.369 -2.277 26.520 1.00 69.62 110 LEU A C 1
ATOM 880 O O . LEU A 1 110 ? -12.712 -2.606 27.506 1.00 69.62 110 LEU A O 1
ATOM 884 N N . HIS A 1 111 ? -14.686 -2.085 26.559 1.00 71.69 111 HIS A N 1
ATOM 885 C CA . HIS A 1 111 ? -15.469 -2.395 27.750 1.00 71.69 111 HIS A CA 1
ATOM 886 C C . HIS A 1 111 ? -15.568 -3.911 27.919 1.00 71.69 111 HIS A C 1
ATOM 888 O O . HIS A 1 111 ? -15.899 -4.627 26.967 1.00 71.69 111 HIS A O 1
ATOM 894 N N . LEU A 1 112 ? -15.281 -4.406 29.125 1.00 74.00 112 LEU A N 1
ATOM 895 C CA . LEU A 1 112 ? -15.494 -5.813 29.436 1.00 74.00 112 LEU A CA 1
ATOM 896 C C . LEU A 1 112 ? -17.006 -6.095 29.505 1.00 74.00 112 LEU A C 1
ATOM 898 O O . LEU A 1 112 ? -17.754 -5.299 30.083 1.00 74.00 112 LEU A O 1
ATOM 902 N N . PRO A 1 113 ? -17.481 -7.211 28.929 1.00 73.12 113 PRO A N 1
ATOM 903 C CA . PRO A 1 113 ? -18.868 -7.613 29.088 1.00 73.12 113 PRO A CA 1
ATOM 904 C C . PRO A 1 113 ? -19.129 -8.043 30.540 1.00 73.12 113 PRO A C 1
ATOM 906 O O . PRO A 1 113 ? -18.356 -8.815 31.109 1.00 73.12 113 PRO A O 1
ATOM 909 N N . LYS A 1 114 ? -20.248 -7.588 31.121 1.00 70.50 114 LYS A N 1
ATOM 910 C CA . LYS A 1 114 ? -20.686 -7.916 32.496 1.00 70.50 114 LYS A CA 1
ATOM 911 C C . LYS A 1 114 ? -20.970 -9.412 32.679 1.00 70.50 114 LYS A C 1
ATOM 913 O O . LYS A 1 114 ? -20.998 -9.909 33.801 1.00 70.50 114 LYS A O 1
ATOM 918 N N . SER A 1 115 ? -21.198 -10.146 31.586 1.00 71.44 115 SER A N 1
ATOM 919 C CA . SER A 1 115 ? -21.414 -11.593 31.611 1.00 71.44 115 SER A CA 1
ATOM 920 C C . SER A 1 115 ? -20.696 -12.301 30.459 1.00 71.44 115 SER A C 1
ATOM 922 O O . SER A 1 115 ? -20.556 -11.759 29.366 1.00 71.44 115 SER A O 1
ATOM 924 N N . GLN A 1 116 ? -20.270 -13.547 30.687 1.00 68.69 116 GLN A N 1
ATOM 925 C CA . GLN A 1 116 ? -19.683 -14.417 29.653 1.00 68.69 116 GLN A CA 1
ATOM 926 C C . GLN A 1 116 ? -20.749 -15.147 28.809 1.00 68.69 116 GLN A C 1
ATOM 928 O O . GLN A 1 116 ? -20.425 -16.012 27.995 1.00 68.69 116 GLN A O 1
ATOM 933 N N . ALA A 1 117 ? -22.032 -14.832 29.012 1.00 67.12 117 ALA A N 1
ATOM 934 C CA . ALA A 1 117 ? -23.146 -15.490 28.344 1.00 67.12 117 ALA A CA 1
ATOM 935 C C . ALA A 1 117 ? -23.419 -14.843 26.977 1.00 67.12 117 ALA A C 1
ATOM 937 O O . ALA A 1 117 ? -24.311 -14.010 26.817 1.00 67.12 117 ALA A O 1
ATOM 938 N N . PHE A 1 118 ? -22.652 -15.242 25.963 1.00 69.50 118 PHE A N 1
ATOM 939 C CA . PHE A 1 118 ? -22.893 -14.817 24.586 1.00 69.50 118 PHE A CA 1
ATOM 940 C C . PHE A 1 118 ? -24.032 -15.633 23.968 1.00 69.50 118 PHE A C 1
ATOM 942 O O . PHE A 1 118 ? -23.893 -16.823 23.692 1.00 69.50 118 PHE A O 1
ATOM 949 N N . SER A 1 119 ? -25.175 -14.989 23.729 1.00 79.12 119 SER A N 1
ATOM 950 C CA . SER A 1 119 ? -26.256 -15.591 22.942 1.00 79.12 119 SER A CA 1
ATOM 951 C C . SER A 1 119 ? -25.945 -15.515 21.446 1.00 79.12 119 SER A C 1
ATOM 953 O O . SER A 1 119 ? -25.447 -14.498 20.967 1.00 79.12 119 SER A O 1
ATOM 955 N N . LEU A 1 120 ? -26.309 -16.550 20.679 1.00 80.56 120 LEU A N 1
ATOM 956 C CA . LEU A 1 120 ? -26.129 -16.579 19.215 1.00 80.56 120 LEU A CA 1
ATOM 957 C C . LEU A 1 120 ? -26.758 -15.358 18.519 1.00 80.56 120 LEU A C 1
ATOM 959 O O . LEU A 1 120 ? -26.196 -14.821 17.570 1.00 80.56 120 LEU A O 1
ATOM 963 N N . LEU A 1 121 ? -27.894 -14.882 19.030 1.00 78.00 121 LEU A N 1
ATOM 964 C CA . LEU A 1 121 ? -28.589 -13.690 18.530 1.00 78.00 121 LEU A CA 1
ATOM 965 C C . LEU A 1 121 ? -27.744 -12.413 18.652 1.00 78.00 121 LEU A C 1
ATOM 967 O O . LEU A 1 121 ? -27.791 -11.563 17.769 1.00 78.00 121 LEU A O 1
ATOM 971 N N . ASN A 1 122 ? -26.932 -12.316 19.703 1.00 77.50 122 ASN A N 1
ATOM 972 C CA . ASN A 1 122 ? -26.016 -11.202 19.924 1.00 77.50 122 ASN A CA 1
ATOM 973 C C . ASN A 1 122 ? -24.827 -11.259 18.943 1.00 77.50 122 ASN A C 1
ATOM 975 O O . ASN A 1 122 ? -24.430 -10.247 18.377 1.00 77.50 122 ASN A O 1
ATOM 979 N N . ALA A 1 123 ? -24.331 -12.465 18.637 1.00 79.75 123 ALA A N 1
ATOM 980 C CA . ALA A 1 123 ? -23.243 -12.653 17.674 1.00 79.75 123 ALA A CA 1
ATOM 981 C C . ALA A 1 123 ? -23.627 -12.267 16.230 1.00 79.75 123 ALA A C 1
ATOM 983 O O . ALA A 1 123 ? -22.799 -11.723 15.504 1.00 79.75 123 ALA A O 1
ATOM 984 N N . PHE A 1 124 ? -24.870 -12.530 15.809 1.00 84.94 124 PHE A N 1
ATOM 985 C CA . PHE A 1 124 ? -25.336 -12.208 14.452 1.00 84.94 124 PHE A CA 1
ATOM 986 C C . PHE A 1 124 ? -25.961 -10.811 14.325 1.00 84.94 124 PHE A C 1
ATOM 988 O O . PHE A 1 124 ? -25.899 -10.218 13.249 1.00 84.94 124 PHE A O 1
ATOM 995 N N . PHE A 1 125 ? -26.543 -10.269 15.399 1.00 83.62 125 PHE A N 1
ATOM 996 C CA . PHE A 1 125 ? -27.228 -8.972 15.390 1.00 83.62 125 PHE A CA 1
ATOM 997 C C . PHE A 1 125 ? -26.802 -8.076 16.565 1.00 83.62 125 PHE A C 1
ATOM 999 O O . PHE A 1 125 ? -27.644 -7.686 17.381 1.00 83.62 125 PHE A O 1
ATOM 1006 N N . PRO A 1 126 ? -25.521 -7.664 16.624 1.00 76.75 126 PRO A N 1
ATOM 1007 C CA . PRO A 1 126 ? -24.982 -6.896 17.752 1.00 76.75 126 PRO A CA 1
ATOM 1008 C C . PRO A 1 126 ? -25.636 -5.515 17.931 1.00 76.75 126 PRO A C 1
ATOM 1010 O O . PRO A 1 126 ? -25.563 -4.932 19.006 1.00 76.75 126 PRO A O 1
ATOM 1013 N N . GLY A 1 127 ? -26.295 -4.979 16.895 1.00 80.25 127 GLY A N 1
ATOM 1014 C CA . GLY A 1 127 ? -27.021 -3.706 16.970 1.00 80.25 127 GLY A CA 1
ATOM 1015 C C . GLY A 1 127 ? -28.438 -3.796 17.553 1.00 80.25 127 GLY A C 1
ATOM 1016 O O . GLY A 1 127 ? -28.928 -2.799 18.073 1.00 80.25 127 GLY A O 1
ATOM 1017 N N . MET A 1 128 ? -29.105 -4.957 17.470 1.00 81.06 128 MET A N 1
ATOM 1018 C CA . MET A 1 128 ? -30.457 -5.154 18.032 1.00 81.06 128 MET A CA 1
ATOM 1019 C C . MET A 1 128 ? -30.432 -5.839 19.401 1.00 81.06 128 MET A C 1
ATOM 1021 O O . MET A 1 128 ? -31.343 -5.637 20.197 1.00 81.06 128 MET A O 1
ATOM 1025 N N . PHE A 1 129 ? -29.389 -6.622 19.680 1.00 80.44 129 PHE A N 1
ATOM 1026 C CA . PHE A 1 129 ? -29.182 -7.299 20.958 1.00 80.44 129 PHE A CA 1
ATOM 1027 C C . PHE A 1 129 ? -27.792 -6.953 21.499 1.00 80.44 129 PHE A C 1
ATOM 1029 O O . PHE A 1 129 ? -26.895 -7.785 21.396 1.00 80.44 129 PHE A O 1
ATOM 1036 N N . PRO A 1 130 ? -27.578 -5.733 22.021 1.00 75.81 130 PRO A N 1
ATOM 1037 C CA . PRO A 1 130 ? -26.276 -5.339 22.546 1.00 75.81 130 PRO A CA 1
ATOM 1038 C C . PRO A 1 130 ? -25.872 -6.206 23.750 1.00 75.81 130 PRO A C 1
ATOM 1040 O O . PRO A 1 130 ? -26.714 -6.614 24.548 1.00 75.81 130 PRO A O 1
ATOM 1043 N N . VAL A 1 131 ? -24.575 -6.507 23.875 1.00 78.06 131 VAL A N 1
ATOM 1044 C CA . VAL A 1 131 ? -24.010 -7.143 25.079 1.00 78.06 131 VAL A CA 1
ATOM 1045 C C . VAL A 1 131 ? -23.986 -6.118 26.212 1.00 78.06 131 VAL A C 1
ATOM 1047 O O . VAL A 1 131 ? -23.492 -5.008 26.017 1.00 78.06 131 VAL A O 1
ATOM 1050 N N . ASP A 1 132 ? -24.445 -6.505 27.402 1.00 78.06 132 ASP A N 1
ATOM 1051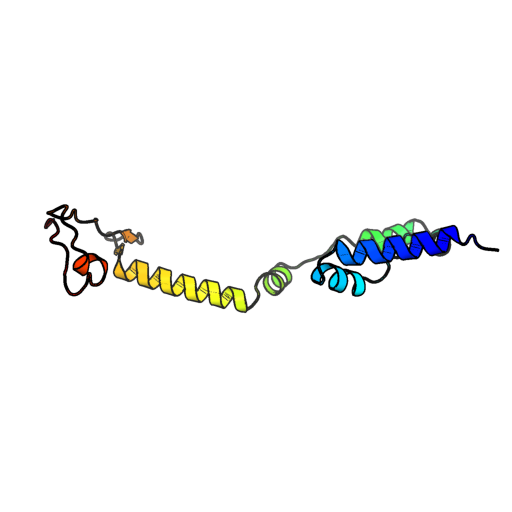 C CA . ASP A 1 132 ? -24.279 -5.689 28.603 1.00 78.06 132 ASP A CA 1
ATOM 1052 C C . ASP A 1 132 ? -22.789 -5.552 28.946 1.00 78.06 132 ASP A C 1
ATOM 1054 O O . ASP A 1 132 ? -22.106 -6.533 29.254 1.00 78.06 132 ASP A O 1
ATOM 1058 N N . VAL A 1 133 ? -22.282 -4.324 28.891 1.00 78.31 133 VAL A N 1
ATOM 1059 C CA . VAL A 1 133 ? -20.884 -3.962 29.162 1.00 78.31 133 VAL A CA 1
ATOM 1060 C C . VAL A 1 133 ? -20.768 -3.138 30.440 1.00 78.31 133 VAL A C 1
ATOM 1062 O O . VAL A 1 133 ? -21.724 -2.480 30.850 1.00 78.31 133 VAL A O 1
ATOM 1065 N N . GLU A 1 134 ? -19.616 -3.219 31.109 1.00 70.50 134 GLU A N 1
ATOM 1066 C CA . GLU A 1 134 ? -19.293 -2.385 32.273 1.00 70.50 134 GLU A CA 1
ATOM 1067 C C . GLU A 1 134 ? -19.207 -0.903 31.890 1.00 70.50 134 GLU A C 1
ATOM 1069 O O . GLU A 1 134 ? -18.495 -0.519 30.957 1.00 70.50 134 GLU A O 1
ATOM 1074 N N . ASP A 1 135 ? -19.978 -0.087 32.614 1.00 60.31 135 ASP A N 1
ATOM 1075 C CA . ASP A 1 135 ? -19.933 1.368 32.522 1.00 60.31 135 ASP A CA 1
ATOM 1076 C C . ASP A 1 135 ? -18.616 1.837 33.157 1.00 60.31 135 ASP A C 1
ATOM 1078 O O . ASP A 1 135 ? -18.245 1.348 34.226 1.00 60.31 135 ASP A O 1
ATOM 1082 N N . ALA A 1 136 ? -17.890 2.708 32.448 1.00 55.97 136 ALA A N 1
ATOM 1083 C CA . ALA A 1 136 ? -16.551 3.174 32.823 1.00 55.97 136 ALA A CA 1
ATOM 1084 C C . ALA A 1 136 ? -16.507 3.927 34.162 1.00 55.97 136 ALA A C 1
ATOM 1086 O O . ALA A 1 136 ? -17.456 4.696 34.442 1.00 55.97 136 ALA A O 1
#